Protein AF-Q8S2U9-F1 (afdb_monomer_lite)

Structure (mmCIF, N/CA/C/O backbone):
data_AF-Q8S2U9-F1
#
_entry.id   AF-Q8S2U9-F1
#
loop_
_atom_site.group_PDB
_atom_site.id
_atom_site.type_symbol
_atom_site.label_atom_id
_atom_site.label_alt_id
_atom_site.label_comp_id
_atom_site.label_asym_id
_atom_site.label_entity_id
_atom_site.label_seq_id
_atom_site.pdbx_PDB_ins_code
_atom_site.Cartn_x
_atom_site.Cartn_y
_atom_site.Cartn_z
_atom_site.occupancy
_atom_site.B_iso_or_equiv
_atom_site.auth_seq_id
_atom_site.auth_comp_id
_atom_site.auth_asym_id
_atom_site.auth_atom_id
_atom_site.pdbx_PDB_model_num
ATOM 1 N N . PRO A 1 1 ? -10.777 -5.809 8.336 1.00 88.62 1 PRO A N 1
ATOM 2 C CA . PRO A 1 1 ? -10.574 -4.626 7.457 1.00 88.62 1 PRO A CA 1
ATOM 3 C C . PRO A 1 1 ? -9.164 -4.065 7.692 1.00 88.62 1 PRO A C 1
ATOM 5 O O . PRO A 1 1 ? -8.755 -4.006 8.847 1.00 88.62 1 PRO A O 1
ATOM 8 N N . ARG A 1 2 ? -8.401 -3.743 6.635 1.00 95.44 2 ARG A N 1
ATOM 9 C CA . ARG A 1 2 ? -6.972 -3.369 6.750 1.00 95.44 2 ARG A CA 1
ATOM 10 C C . ARG A 1 2 ? -6.679 -1.879 6.536 1.00 95.44 2 ARG A C 1
ATOM 12 O O . ARG A 1 2 ? -5.590 -1.443 6.884 1.00 95.44 2 ARG A O 1
ATOM 19 N N . PHE A 1 3 ? -7.629 -1.104 6.016 1.00 96.25 3 PHE A N 1
ATOM 20 C CA . PHE A 1 3 ? -7.502 0.350 5.885 1.00 96.25 3 PHE A CA 1
ATOM 21 C C . PHE A 1 3 ? -8.068 1.077 7.109 1.00 96.25 3 PHE A C 1
ATOM 23 O O . PHE A 1 3 ? -9.060 0.636 7.694 1.00 96.25 3 PHE A O 1
ATOM 30 N N . GLN A 1 4 ? -7.451 2.203 7.471 1.00 95.25 4 GLN A N 1
ATOM 31 C CA . GLN A 1 4 ? -7.950 3.103 8.510 1.00 95.25 4 GLN A CA 1
ATOM 32 C C . GLN A 1 4 ? -9.102 3.964 7.968 1.00 95.25 4 GLN A C 1
ATOM 34 O O . GLN A 1 4 ? -8.968 4.588 6.918 1.00 95.25 4 GLN A O 1
ATOM 39 N N . GLY A 1 5 ? -10.224 4.025 8.689 1.00 96.25 5 GLY A N 1
ATOM 40 C CA . GLY A 1 5 ? -11.351 4.893 8.331 1.00 96.25 5 GLY A CA 1
ATOM 41 C C . GLY A 1 5 ? -11.035 6.379 8.536 1.00 96.25 5 GLY A C 1
ATOM 42 O O . GLY A 1 5 ? -10.336 6.736 9.482 1.00 96.25 5 GLY A O 1
ATOM 43 N N . GLY A 1 6 ? -11.552 7.243 7.655 1.00 96.25 6 GLY A N 1
ATOM 44 C CA . GLY A 1 6 ? -11.431 8.705 7.776 1.00 96.25 6 GLY A CA 1
ATOM 45 C C . GLY A 1 6 ? -10.024 9.272 7.543 1.00 96.25 6 GLY A C 1
ATOM 46 O O . GLY A 1 6 ? -9.777 10.428 7.874 1.00 96.25 6 GLY A O 1
ATOM 47 N N . ARG A 1 7 ? -9.094 8.478 6.997 1.00 96.00 7 ARG A N 1
ATOM 48 C CA . ARG A 1 7 ? -7.715 8.903 6.730 1.00 96.00 7 ARG A CA 1
ATOM 49 C C . ARG A 1 7 ? -7.532 9.298 5.265 1.00 96.00 7 ARG A C 1
ATOM 51 O O . ARG A 1 7 ? -7.687 8.462 4.379 1.00 96.00 7 ARG A O 1
ATOM 58 N N . THR A 1 8 ? -7.099 10.533 5.032 1.00 97.12 8 THR A N 1
ATOM 59 C CA . THR A 1 8 ? -6.523 10.964 3.749 1.00 97.12 8 THR A CA 1
ATOM 60 C C . THR A 1 8 ? -5.026 10.658 3.737 1.00 97.12 8 THR A C 1
ATOM 62 O O . THR A 1 8 ? -4.342 10.846 4.745 1.00 97.12 8 THR A O 1
ATOM 65 N N . VAL A 1 9 ? -4.507 10.179 2.609 1.00 96.56 9 VAL A N 1
ATOM 66 C CA . VAL A 1 9 ? -3.083 9.868 2.413 1.00 96.56 9 VAL A CA 1
ATOM 67 C C . VAL A 1 9 ? -2.502 10.729 1.286 1.00 96.56 9 VAL A C 1
ATOM 69 O O . VAL A 1 9 ? -3.270 11.183 0.435 1.00 96.56 9 VAL A O 1
ATOM 72 N N . PRO A 1 10 ? -1.179 10.973 1.259 1.00 97.62 10 PRO A N 1
ATOM 73 C CA . PRO A 1 10 ? -0.532 11.617 0.118 1.00 97.62 10 PRO A CA 1
ATOM 74 C C . PRO A 1 10 ? -0.762 10.839 -1.182 1.00 97.62 10 PRO A C 1
ATOM 76 O O . PRO A 1 10 ? -0.988 9.629 -1.148 1.00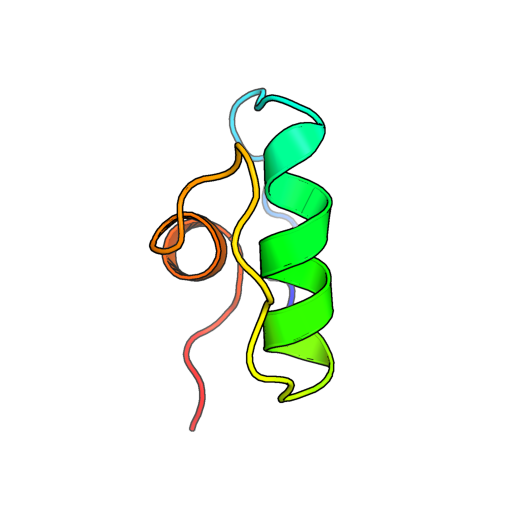 97.62 10 PRO A O 1
ATOM 79 N N . SER A 1 11 ? -0.652 11.519 -2.324 1.00 98.12 11 SER A N 1
ATOM 80 C CA . SER A 1 11 ? -0.625 10.859 -3.631 1.00 98.12 11 SER A CA 1
ATOM 81 C C . SER A 1 11 ? 0.542 9.873 -3.722 1.00 98.12 11 SER A C 1
ATOM 83 O O . SER A 1 11 ? 1.621 10.124 -3.185 1.00 98.12 11 SER A O 1
ATOM 85 N N . PHE A 1 12 ? 0.329 8.766 -4.425 1.00 98.06 12 PHE A N 1
ATOM 86 C CA . PHE A 1 12 ? 1.318 7.712 -4.635 1.00 98.06 12 PHE A CA 1
ATOM 87 C C . PHE A 1 12 ? 1.174 7.120 -6.042 1.00 98.06 12 PHE A C 1
ATOM 89 O O . PHE A 1 12 ? 0.158 7.323 -6.712 1.00 98.06 12 PHE A O 1
ATOM 96 N N . GLU A 1 13 ? 2.195 6.397 -6.494 1.00 98.44 13 GLU A N 1
ATOM 97 C CA . GLU A 1 13 ? 2.197 5.748 -7.805 1.00 98.44 13 GLU A CA 1
ATOM 98 C C . GLU A 1 13 ? 1.361 4.464 -7.814 1.00 98.44 13 GLU A C 1
ATOM 100 O O . GLU A 1 13 ? 1.297 3.721 -6.835 1.00 98.44 13 GLU A O 1
ATOM 105 N N . ASN A 1 14 ? 0.750 4.143 -8.954 1.00 98.38 14 ASN A N 1
ATOM 106 C CA . ASN A 1 14 ? -0.096 2.953 -9.087 1.00 98.38 14 ASN A CA 1
ATOM 107 C C . ASN A 1 14 ? 0.660 1.625 -8.867 1.00 98.38 14 ASN A C 1
ATOM 109 O O . ASN A 1 14 ? 0.033 0.639 -8.477 1.00 98.38 14 ASN A O 1
ATOM 113 N N . ALA A 1 15 ? 1.982 1.599 -9.072 1.00 98.38 15 ALA A N 1
ATOM 114 C CA . ALA A 1 15 ? 2.831 0.429 -8.848 1.00 98.38 15 ALA A CA 1
ATOM 115 C C . ALA A 1 15 ? 2.746 -0.098 -7.402 1.00 98.38 15 ALA A C 1
ATOM 117 O O . ALA A 1 15 ? 2.860 -1.302 -7.173 1.00 98.38 15 ALA A O 1
ATOM 118 N N . GLU A 1 16 ? 2.454 0.774 -6.432 1.00 98.56 16 GLU A N 1
ATOM 119 C CA . GLU A 1 16 ? 2.352 0.402 -5.019 1.00 98.56 16 GLU A CA 1
ATOM 120 C C . GLU A 1 16 ? 1.120 -0.453 -4.690 1.00 98.56 16 GLU A C 1
ATOM 122 O O . GLU A 1 16 ? 1.119 -1.223 -3.723 1.00 98.56 16 GLU A O 1
ATOM 127 N N . ILE A 1 17 ? 0.067 -0.372 -5.512 1.00 98.38 17 ILE A N 1
ATOM 128 C CA . ILE A 1 17 ? -1.208 -1.058 -5.262 1.00 98.38 17 ILE A CA 1
ATOM 129 C C . ILE A 1 17 ? -1.009 -2.577 -5.199 1.00 98.38 17 ILE A C 1
ATOM 131 O O . ILE A 1 17 ? -1.622 -3.239 -4.361 1.00 98.38 17 ILE A O 1
ATOM 135 N N . TYR A 1 18 ? -0.122 -3.142 -6.024 1.00 98.62 18 TYR A N 1
ATOM 136 C CA . TYR A 1 18 ? 0.133 -4.585 -6.034 1.00 98.62 18 TYR A CA 1
ATOM 137 C C . TYR A 1 18 ? 0.616 -5.099 -4.668 1.00 98.62 18 TYR A C 1
ATOM 139 O O . TYR A 1 18 ? 0.042 -6.048 -4.125 1.00 98.62 18 TYR A O 1
ATOM 147 N N . ASN A 1 19 ? 1.609 -4.433 -4.068 1.00 98.44 19 ASN A N 1
ATOM 148 C CA . ASN A 1 19 ? 2.150 -4.811 -2.759 1.00 98.44 19 ASN A CA 1
ATOM 149 C C . ASN A 1 19 ? 1.107 -4.634 -1.642 1.00 98.44 19 ASN A C 1
ATOM 151 O O . ASN A 1 19 ? 1.039 -5.450 -0.719 1.00 98.44 19 ASN A O 1
ATOM 155 N N . VAL A 1 20 ? 0.255 -3.604 -1.735 1.00 98.06 20 VAL A N 1
ATOM 156 C CA . VAL A 1 20 ? -0.852 -3.381 -0.788 1.00 98.06 20 VAL A CA 1
ATOM 157 C C . VAL A 1 20 ? -1.848 -4.538 -0.839 1.00 98.06 20 VAL A C 1
ATOM 159 O O . VAL A 1 20 ? -2.180 -5.109 0.201 1.00 98.06 20 VAL A O 1
ATOM 162 N N . MET A 1 21 ? -2.289 -4.929 -2.035 1.00 98.06 21 MET A N 1
ATOM 163 C CA . MET A 1 21 ? -3.247 -6.023 -2.206 1.00 98.06 21 MET A CA 1
ATOM 164 C C . MET A 1 21 ? -2.660 -7.363 -1.753 1.00 98.06 21 MET A C 1
ATOM 166 O O . MET A 1 21 ? -3.323 -8.100 -1.022 1.00 98.06 21 MET A O 1
ATOM 170 N N . ALA A 1 22 ? -1.399 -7.650 -2.096 1.00 98.06 22 ALA A N 1
ATOM 171 C CA . ALA A 1 22 ? -0.699 -8.841 -1.616 1.00 98.06 22 ALA A CA 1
ATOM 172 C C . ALA A 1 22 ? -0.640 -8.888 -0.078 1.00 98.06 22 ALA A C 1
ATOM 174 O O . ALA A 1 22 ? -0.933 -9.925 0.516 1.00 98.06 22 ALA A O 1
ATOM 175 N N . SER A 1 23 ? -0.357 -7.757 0.581 1.00 96.94 23 SER A N 1
ATOM 176 C CA . SER A 1 23 ? -0.340 -7.661 2.048 1.00 96.94 23 SER A CA 1
ATOM 177 C C . SER A 1 23 ? -1.721 -7.866 2.687 1.00 96.94 23 SER A C 1
ATOM 179 O O . SER A 1 23 ? -1.822 -8.469 3.759 1.00 96.94 23 SER A O 1
ATOM 181 N N . ILE A 1 24 ? -2.800 -7.396 2.049 1.00 96.94 24 ILE A N 1
ATOM 182 C CA . ILE A 1 24 ? -4.179 -7.619 2.520 1.00 96.94 24 ILE A CA 1
ATOM 183 C C . ILE A 1 24 ? -4.559 -9.100 2.415 1.00 96.94 24 ILE A C 1
ATOM 185 O O . ILE A 1 24 ? -5.181 -9.630 3.334 1.00 96.94 24 ILE A O 1
ATOM 189 N N . LEU A 1 25 ? -4.165 -9.755 1.322 1.00 96.62 25 LEU A N 1
ATOM 190 C CA . LEU A 1 25 ? -4.464 -11.161 1.033 1.00 96.62 25 LEU A CA 1
ATOM 191 C C . LEU A 1 25 ? -3.479 -12.150 1.680 1.00 96.62 25 LEU A C 1
ATOM 193 O O . LEU A 1 25 ? -3.620 -13.354 1.490 1.00 96.62 25 LEU A O 1
ATOM 197 N N . ASN A 1 26 ? -2.499 -11.656 2.442 1.00 95.19 26 ASN A N 1
ATOM 198 C CA . ASN A 1 26 ? -1.443 -12.452 3.073 1.00 95.19 26 ASN A CA 1
ATOM 199 C C . ASN A 1 26 ? -0.631 -13.301 2.070 1.00 95.19 26 ASN A C 1
ATOM 201 O O . ASN A 1 26 ? -0.323 -14.467 2.313 1.00 95.19 26 ASN A O 1
ATOM 205 N N . LEU A 1 27 ? -0.297 -12.704 0.925 1.00 96.69 27 LEU A N 1
ATOM 206 C CA . LEU A 1 27 ? 0.505 -13.311 -0.134 1.00 96.69 27 LEU A CA 1
ATOM 207 C C . LEU A 1 27 ? 1.936 -12.774 -0.105 1.00 96.69 27 LEU A C 1
ATOM 209 O O . LEU A 1 27 ? 2.173 -11.611 0.218 1.00 96.69 27 LEU A O 1
ATOM 213 N N . LYS A 1 28 ? 2.893 -13.608 -0.525 1.00 97.00 28 LYS A N 1
ATOM 214 C CA . LYS A 1 28 ? 4.252 -13.155 -0.830 1.00 97.00 28 LYS A CA 1
ATOM 215 C C . LYS A 1 28 ? 4.249 -12.495 -2.219 1.00 97.00 28 LYS A C 1
ATOM 217 O O . LYS A 1 28 ? 4.032 -13.213 -3.197 1.00 97.00 28 LYS A O 1
ATOM 222 N N . PRO A 1 29 ? 4.475 -11.174 -2.335 1.00 97.38 29 PRO A N 1
ATOM 223 C CA . PRO A 1 29 ? 4.508 -10.512 -3.634 1.00 97.38 29 PRO A CA 1
ATOM 224 C C . PRO A 1 29 ? 5.705 -10.995 -4.463 1.00 97.38 29 PRO A C 1
ATOM 226 O O . PRO A 1 29 ? 6.793 -11.235 -3.932 1.00 97.38 29 PRO A O 1
ATOM 229 N N . ALA A 1 30 ? 5.504 -11.129 -5.774 1.00 98.19 30 ALA A N 1
ATOM 230 C CA . ALA A 1 30 ? 6.593 -11.327 -6.726 1.00 98.19 30 ALA A CA 1
ATOM 231 C C . ALA A 1 30 ? 7.373 -10.008 -6.942 1.00 98.19 30 ALA A C 1
ATOM 233 O O . ALA A 1 30 ? 6.839 -8.936 -6.631 1.00 98.19 30 ALA A O 1
ATOM 234 N N . PRO A 1 31 ? 8.610 -10.049 -7.479 1.00 98.44 31 PRO A N 1
ATOM 235 C CA . PRO A 1 31 ? 9.359 -8.839 -7.820 1.00 98.44 31 PRO A CA 1
ATOM 236 C C . PRO A 1 31 ? 8.551 -7.905 -8.731 1.00 98.44 31 PRO A C 1
ATOM 238 O O . PRO A 1 31 ? 8.006 -8.341 -9.743 1.00 98.44 31 PRO A O 1
ATOM 241 N N . ASN A 1 32 ? 8.458 -6.631 -8.355 1.00 98.31 32 ASN A N 1
ATOM 242 C CA . ASN A 1 32 ? 7.707 -5.597 -9.068 1.00 98.31 32 ASN A CA 1
ATOM 243 C C . ASN A 1 32 ? 8.335 -4.213 -8.819 1.00 98.31 32 ASN A C 1
ATOM 245 O O . ASN A 1 32 ? 9.287 -4.098 -8.049 1.00 98.31 32 ASN A O 1
ATOM 249 N N . ASN A 1 33 ? 7.825 -3.173 -9.483 1.00 98.62 33 ASN A N 1
ATOM 250 C CA . ASN A 1 33 ? 8.376 -1.814 -9.413 1.00 98.62 33 ASN A CA 1
ATOM 251 C C . ASN A 1 33 ? 7.986 -1.027 -8.148 1.00 98.62 33 ASN A C 1
ATOM 253 O O . ASN A 1 33 ? 8.573 0.023 -7.908 1.00 98.62 33 ASN A O 1
ATOM 257 N N . GLY A 1 34 ? 7.009 -1.497 -7.367 1.00 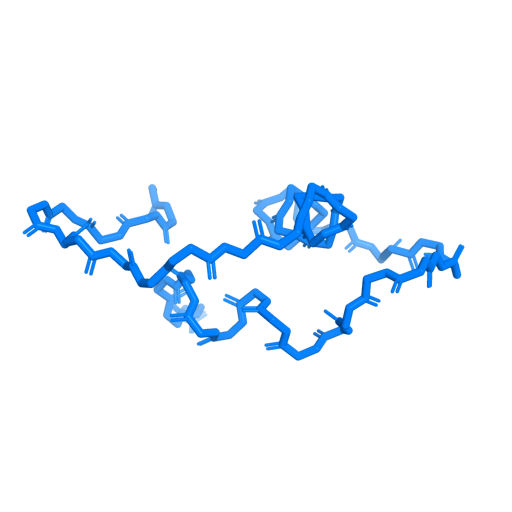98.38 34 GLY A N 1
ATOM 258 C CA . GLY A 1 34 ? 6.576 -0.841 -6.135 1.00 98.38 34 GLY A CA 1
ATOM 259 C C . GLY A 1 34 ? 7.471 -1.170 -4.940 1.00 98.38 34 GLY A C 1
ATOM 260 O O . GLY A 1 34 ? 8.151 -2.200 -4.898 1.00 98.38 34 GLY A O 1
ATOM 261 N N . SER A 1 35 ? 7.425 -0.324 -3.917 1.00 98.19 35 SER A N 1
ATOM 262 C CA . SE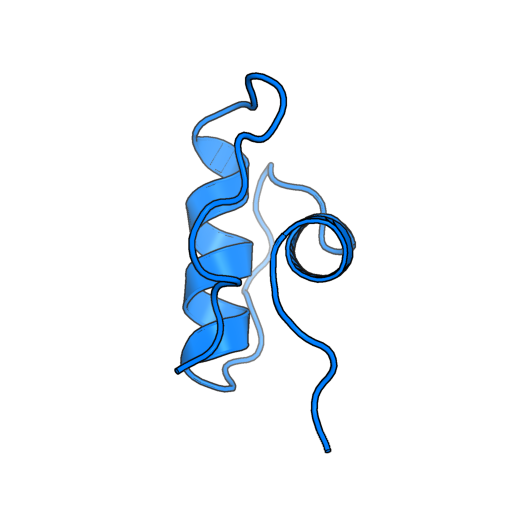R A 1 35 ? 8.173 -0.517 -2.682 1.00 98.19 35 SER A CA 1
ATOM 263 C C . SER A 1 35 ? 7.538 -1.571 -1.769 1.00 98.19 35 SER A C 1
ATOM 265 O O . SER A 1 35 ? 6.376 -1.484 -1.365 1.00 98.19 35 SER A O 1
ATOM 267 N N . ALA A 1 36 ? 8.342 -2.543 -1.331 1.00 97.38 36 ALA A N 1
ATOM 268 C CA . ALA A 1 36 ? 7.908 -3.562 -0.373 1.00 97.38 36 ALA A CA 1
ATOM 269 C C . ALA A 1 36 ? 7.534 -2.984 1.010 1.00 97.38 36 ALA A C 1
ATOM 271 O O . ALA A 1 36 ? 6.809 -3.631 1.767 1.00 97.38 36 ALA A O 1
ATOM 272 N N . SER A 1 37 ? 8.003 -1.778 1.352 1.00 97.38 37 SER A N 1
ATOM 273 C CA . SER A 1 37 ? 7.688 -1.113 2.625 1.00 97.38 37 SER A CA 1
ATOM 274 C C . SER A 1 37 ? 6.408 -0.273 2.578 1.00 97.38 37 SER A C 1
ATOM 276 O O . SER A 1 37 ? 5.853 0.045 3.633 1.00 97.38 37 SER A O 1
ATOM 278 N N . PHE A 1 38 ? 5.895 0.053 1.386 1.00 98.06 38 PHE A N 1
ATOM 279 C CA . PHE A 1 38 ? 4.735 0.931 1.226 1.00 98.06 38 PHE A CA 1
ATOM 280 C C . PHE A 1 38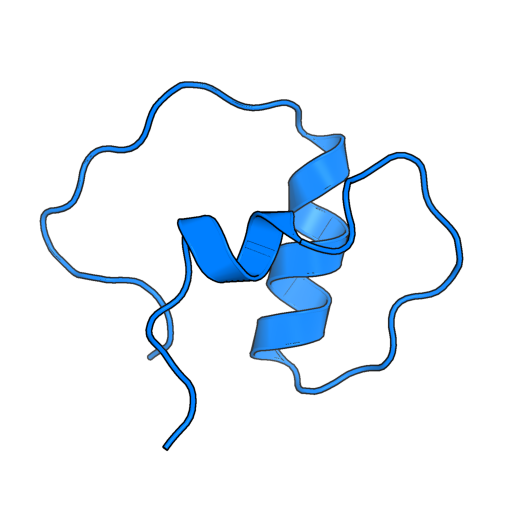 ? 3.468 0.442 1.948 1.00 98.06 38 PHE A C 1
ATOM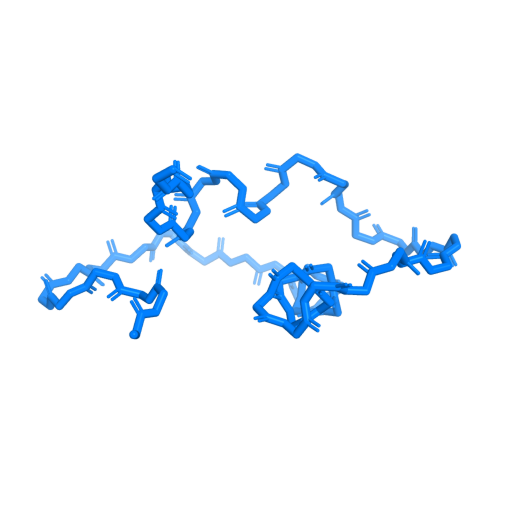 282 O O . PHE A 1 38 ? 2.816 1.270 2.593 1.00 98.06 38 PHE A O 1
ATOM 289 N N . PRO A 1 39 ? 3.117 -0.865 1.957 1.00 97.44 39 PRO A N 1
ATOM 290 C CA . PRO A 1 39 ? 1.942 -1.344 2.686 1.00 97.44 39 PRO A CA 1
ATOM 291 C C . PRO A 1 39 ? 1.941 -0.961 4.172 1.00 97.44 39 PRO A C 1
ATOM 293 O O . PRO A 1 39 ? 0.878 -0.686 4.724 1.00 97.44 39 PRO A O 1
ATOM 296 N N . GLY A 1 40 ? 3.116 -0.864 4.805 1.00 96.69 40 GLY A N 1
ATOM 297 C CA . GLY A 1 40 ? 3.253 -0.439 6.203 1.00 96.69 40 GLY A CA 1
ATOM 298 C C . GLY A 1 40 ? 2.912 1.035 6.448 1.00 96.69 40 GLY A C 1
ATOM 299 O O . GLY A 1 40 ? 2.650 1.423 7.581 1.00 96.69 40 GLY A O 1
ATOM 300 N N . THR A 1 41 ? 2.873 1.859 5.400 1.00 96.56 41 THR A N 1
ATOM 301 C CA . THR A 1 41 ? 2.502 3.279 5.494 1.00 96.56 41 THR A CA 1
ATOM 302 C C . THR A 1 41 ? 0.988 3.498 5.421 1.00 96.56 41 THR A C 1
ATOM 304 O O . THR A 1 41 ? 0.479 4.508 5.924 1.00 96.56 41 THR A O 1
ATOM 307 N N . ILE A 1 42 ? 0.251 2.557 4.814 1.00 95.94 42 ILE A N 1
ATOM 308 C CA . ILE A 1 42 ? -1.172 2.712 4.481 1.00 95.94 42 ILE A CA 1
ATOM 309 C C . ILE A 1 42 ? -2.096 1.736 5.214 1.00 95.94 42 ILE A C 1
ATOM 311 O O . ILE A 1 42 ? -3.237 2.091 5.519 1.00 95.94 42 ILE A O 1
ATOM 315 N N . LEU A 1 43 ? -1.619 0.529 5.524 1.00 96.94 43 LEU A N 1
ATOM 316 C CA . LEU A 1 43 ? -2.401 -0.491 6.212 1.00 96.94 43 LEU A CA 1
ATOM 317 C C . LEU A 1 43 ? -2.236 -0.392 7.727 1.00 96.94 43 LEU A C 1
ATOM 319 O O . LEU A 1 43 ? -1.178 -0.042 8.243 1.00 96.94 43 LEU A O 1
ATOM 323 N N . LEU A 1 44 ? -3.290 -0.768 8.445 1.00 96.50 44 LEU A N 1
ATOM 324 C CA . LEU A 1 44 ? -3.225 -0.982 9.886 1.00 96.50 44 LEU A CA 1
ATOM 325 C C . LEU A 1 44 ? -2.231 -2.121 10.208 1.00 96.50 44 LEU A C 1
ATOM 327 O O . LEU A 1 44 ? -2.183 -3.104 9.446 1.00 96.50 44 LEU A O 1
ATOM 331 N N . PRO A 1 45 ? -1.479 -2.025 11.328 1.00 91.25 45 PRO A N 1
ATOM 332 C CA . PRO A 1 45 ? -0.599 -3.094 11.794 1.00 91.25 45 PRO A CA 1
ATOM 333 C C . PRO A 1 45 ? -1.344 -4.424 11.910 1.00 91.25 45 PRO A C 1
ATOM 335 O O . PRO A 1 45 ? -2.510 -4.458 12.315 1.00 91.25 45 PRO A O 1
ATOM 338 N N . ASN A 1 46 ? -0.672 -5.518 11.547 1.00 81.75 46 ASN A N 1
ATOM 339 C CA . ASN A 1 46 ? -1.212 -6.850 11.798 1.00 81.75 46 ASN A CA 1
ATOM 340 C C . ASN A 1 46 ? -1.140 -7.128 13.306 1.00 81.75 46 ASN A C 1
ATOM 342 O O . ASN A 1 46 ? -0.158 -6.748 13.945 1.00 81.75 46 ASN A O 1
ATOM 346 N N . LYS A 1 47 ? -2.196 -7.729 13.858 1.00 62.00 47 LYS A N 1
ATOM 347 C CA . LYS A 1 47 ? -2.190 -8.212 15.243 1.00 62.00 47 LYS A CA 1
ATOM 348 C C . LYS A 1 47 ? -1.349 -9.472 15.369 1.00 62.00 47 LYS A C 1
ATOM 350 O O . LYS A 1 47 ? -1.326 -10.242 14.382 1.00 62.00 47 LYS A O 1
#

Sequence (47 aa):
PRFQGGRTVPSFENAEIYNVMASILNLKPAPNNGSASFPGTILLPNK

Organism: Zea mays (NCBI:txid4577)

Secondary structure (DSSP, 8-state):
--BPTT-------TTHHHHHHHHHTT--PPS-SS-TTTHHHHBPPP-

Radius of gyration: 10.59 Å; chains: 1; bounding box: 21×25×25 Å

pLDDT: mean 95.95, std 5.76, range [62.0, 98.62]

InterPro domains:
  IPR017850 Alkaline-phosphatase-like, core domain superfamily [G3DSA:3.40.720.10] (1-45)

Foldseek 3Di:
DWFDPPDDDDDDDPQQV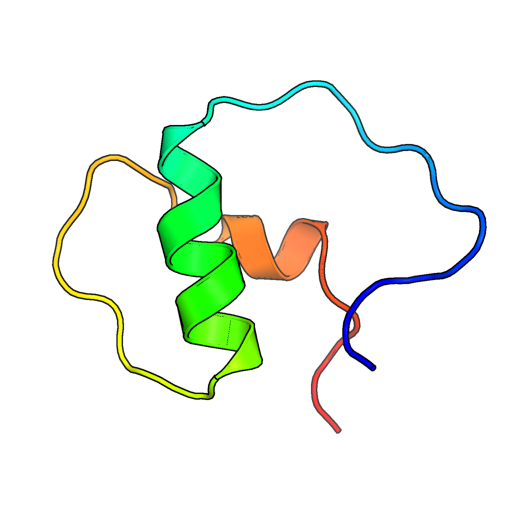QLLVCVVVVHDDDDTDHDNCVNVVGTDDDD